Protein AF-A0A7S0SE68-F1 (afdb_monomer)

InterPro domains:
  IPR013783 Immunoglobulin-like fold [G3DSA:2.60.40.10] (65-131)

Secondary structure (DSSP, 8-state):
-PPPP--------S-EEEEEEEE-PPTTPPPPPTT---TTPPPTTEEEEEEEEE---SB-TTT-EES---S---TTS----EEE-BBTT-PBP-SS--GGG---EE--TTTSPSS-EEPP-EE-SSSEEE-

Sequence (131 aa):
LGECFYTYTYRVTIAGPYIVYVRLCPPGETLPPDGIVDPGLLHPCDVARFTITVATDRAAASYSYPQTIPTIAVAGARTSFVMELRDQFNNAITSGGESSALSAFVRLVPDGPEPGDAATIIDNTDGTYII

Nearest PDB structures (foldseek):
  1t03-assembly1_H  TM=3.332E-01  e=7.707E+00  Mus musculus
  3rvu-assembly1_D  TM=2.596E-01  e=6.126E+00  Mus musculus
  7k8o-assembly1_H  TM=2.970E-01  e=8.644E+00  Homo sapiens

Structure (mmCIF, N/CA/C/O backbone):
data_A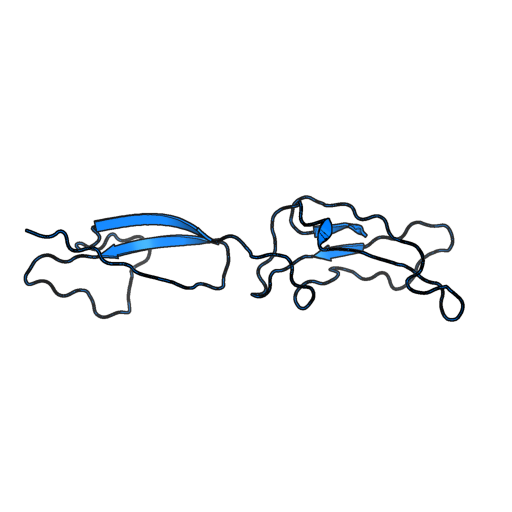F-A0A7S0SE68-F1
#
_entry.id   AF-A0A7S0SE68-F1
#
loop_
_atom_site.group_PDB
_atom_site.id
_atom_site.type_symbol
_atom_site.label_atom_id
_atom_site.label_alt_id
_atom_site.label_comp_id
_atom_site.label_asym_id
_atom_site.label_entity_id
_atom_site.label_seq_id
_atom_site.pdbx_PDB_ins_code
_atom_site.Cartn_x
_atom_site.Cartn_y
_atom_site.Cartn_z
_atom_site.occupancy
_atom_site.B_iso_or_equiv
_atom_site.auth_seq_id
_atom_site.auth_comp_id
_atom_site.auth_asym_id
_atom_site.auth_atom_id
_atom_site.pdbx_PDB_model_num
ATOM 1 N N . LEU A 1 1 ? -36.617 16.138 28.429 1.00 47.69 1 LEU A N 1
ATOM 2 C CA . LEU A 1 1 ? -35.297 15.566 28.770 1.00 47.69 1 LEU A CA 1
ATOM 3 C C . LEU A 1 1 ? -34.552 15.437 27.453 1.00 47.69 1 LEU A C 1
ATOM 5 O O . LEU A 1 1 ? -35.070 14.763 26.576 1.00 47.69 1 LEU A O 1
ATOM 9 N N . GLY A 1 2 ? -33.481 16.205 27.253 1.00 60.22 2 GLY A N 1
ATOM 10 C CA . GLY A 1 2 ? -32.694 16.153 26.017 1.00 60.22 2 GLY A CA 1
ATOM 11 C C . GLY A 1 2 ? -31.709 14.992 26.076 1.00 60.22 2 GLY A C 1
ATOM 12 O O . GLY A 1 2 ? -31.126 14.748 27.130 1.00 60.22 2 GLY A O 1
ATOM 13 N N . GLU A 1 3 ? -31.556 14.266 24.975 1.00 70.56 3 GLU A N 1
ATOM 14 C CA . GLU A 1 3 ? -30.526 13.238 24.839 1.00 70.56 3 GLU A CA 1
ATOM 15 C C . GLU A 1 3 ? -29.149 13.913 24.740 1.00 70.56 3 GLU A C 1
ATOM 17 O O . GLU A 1 3 ? -28.969 14.872 23.987 1.00 70.56 3 GLU A O 1
ATOM 22 N N . CYS A 1 4 ? -28.180 13.441 25.525 1.00 73.88 4 CYS A N 1
ATOM 23 C CA . CYS A 1 4 ? -26.793 13.889 25.432 1.00 73.88 4 CYS A CA 1
ATOM 24 C C . CYS A 1 4 ? -26.048 12.996 24.437 1.00 73.88 4 CYS A C 1
ATOM 26 O O . CYS A 1 4 ? -25.913 11.795 24.669 1.00 73.88 4 CYS A O 1
ATOM 28 N N . PHE A 1 5 ? -25.530 13.586 23.362 1.00 77.44 5 PHE A N 1
ATOM 29 C CA . PHE A 1 5 ? -24.664 12.905 22.401 1.00 77.44 5 PHE A CA 1
ATOM 30 C C . PHE A 1 5 ? -23.208 13.303 22.643 1.00 77.44 5 PHE A C 1
ATOM 32 O O . PHE A 1 5 ? -22.904 14.483 22.812 1.00 77.44 5 PHE A O 1
ATOM 39 N N . TYR A 1 6 ? -22.308 12.320 22.626 1.00 78.31 6 TYR A N 1
ATOM 40 C CA . TYR A 1 6 ? -20.865 12.531 22.708 1.00 78.31 6 TYR A CA 1
ATOM 41 C C . TYR A 1 6 ? -20.214 12.066 21.410 1.00 78.31 6 TYR A C 1
ATOM 43 O O . TYR A 1 6 ? -20.476 10.958 20.943 1.00 78.31 6 TYR A O 1
ATOM 51 N N . THR A 1 7 ? -19.337 12.899 20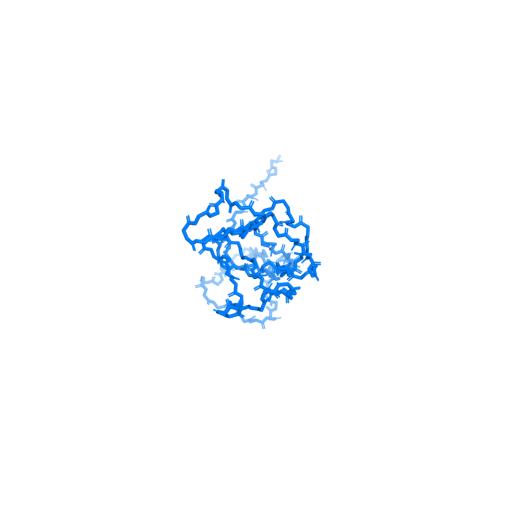.855 1.00 79.75 7 THR A N 1
ATOM 52 C CA . THR A 1 7 ? -18.532 12.562 19.678 1.00 79.75 7 THR A CA 1
ATOM 53 C C . THR A 1 7 ? -17.081 12.424 20.106 1.00 79.75 7 THR A C 1
ATOM 55 O O . THR A 1 7 ? -16.510 13.355 20.6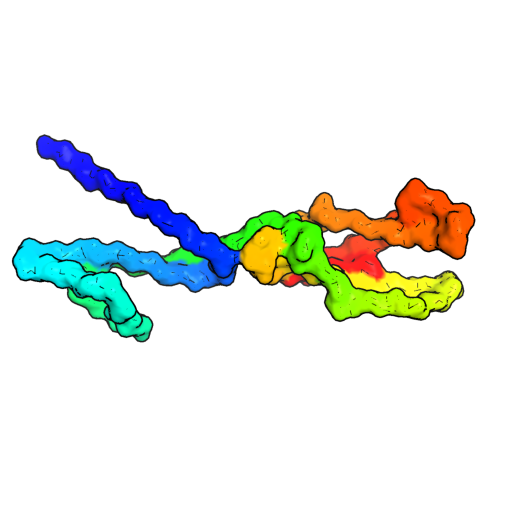71 1.00 79.75 7 THR A O 1
ATOM 58 N N . TYR A 1 8 ? -16.481 11.275 19.805 1.00 79.00 8 TYR A N 1
ATOM 59 C CA . TYR A 1 8 ? -15.059 11.023 20.008 1.00 79.00 8 TYR A CA 1
ATOM 60 C C . TYR A 1 8 ? -14.378 10.855 18.656 1.00 79.00 8 TYR A C 1
ATOM 62 O O . TYR A 1 8 ? -14.863 10.120 17.797 1.00 79.00 8 TYR A O 1
ATOM 70 N N . THR A 1 9 ? -13.229 11.504 18.496 1.00 82.38 9 THR A N 1
ATOM 71 C CA . THR A 1 9 ? -12.390 11.383 17.305 1.00 82.38 9 THR A CA 1
ATOM 72 C C . THR A 1 9 ? -11.051 10.800 17.718 1.00 82.38 9 THR A C 1
ATOM 74 O O . THR A 1 9 ? -10.426 11.282 18.660 1.00 82.38 9 THR A O 1
ATOM 77 N N . TYR A 1 10 ? -10.598 9.783 16.997 1.00 83.94 10 TYR A N 1
ATOM 78 C CA . TYR A 1 10 ? -9.252 9.240 17.117 1.00 83.94 10 TYR A CA 1
ATOM 79 C C . TYR A 1 10 ? -8.530 9.380 15.781 1.00 83.94 10 TYR A C 1
ATOM 81 O O . TYR A 1 10 ? -9.147 9.428 14.716 1.00 83.94 10 TYR A O 1
ATOM 89 N N . ARG A 1 11 ? -7.203 9.446 15.847 1.00 89.06 11 ARG A N 1
ATOM 90 C CA . ARG A 1 11 ? -6.327 9.394 14.682 1.00 89.06 11 ARG A CA 1
ATOM 91 C C . ARG A 1 11 ? -5.276 8.333 14.938 1.00 89.06 11 ARG A C 1
ATOM 93 O O . ARG A 1 11 ? -4.612 8.363 15.970 1.00 89.06 11 ARG A O 1
ATOM 100 N N . VAL A 1 12 ? -5.120 7.429 13.984 1.00 93.56 12 VAL A N 1
ATOM 101 C CA . VAL A 1 12 ? -4.056 6.428 13.972 1.00 93.56 12 VAL A CA 1
ATOM 102 C C . VAL A 1 12 ? -3.330 6.501 12.633 1.00 93.56 12 VAL A C 1
ATOM 104 O O . VAL A 1 12 ? -3.898 6.972 11.649 1.00 93.56 12 VAL A O 1
ATOM 107 N N . THR A 1 13 ? -2.066 6.094 12.612 1.00 96.31 13 THR A N 1
ATOM 108 C CA . THR A 1 13 ? -1.210 6.144 11.413 1.00 96.31 13 THR A CA 1
ATOM 109 C C . THR A 1 13 ? -0.788 4.764 10.928 1.00 96.31 13 THR A C 1
ATOM 111 O O . THR A 1 13 ? -0.184 4.663 9.870 1.00 96.31 13 THR A O 1
ATOM 114 N N . ILE A 1 14 ? -1.080 3.713 11.696 1.00 96.50 14 ILE A N 1
ATOM 115 C CA . ILE A 1 14 ? -0.775 2.332 11.330 1.00 96.50 14 ILE A CA 1
ATOM 116 C C . ILE A 1 14 ? -2.068 1.715 10.797 1.00 96.50 14 ILE A C 1
ATOM 118 O O . ILE A 1 14 ? -3.104 1.780 11.456 1.00 96.50 14 ILE A O 1
ATOM 122 N N . ALA A 1 15 ? -2.030 1.157 9.593 1.00 96.31 15 ALA A N 1
ATOM 123 C CA . ALA A 1 15 ? -3.161 0.421 9.044 1.00 96.31 15 ALA A CA 1
ATOM 124 C C . ALA A 1 15 ? -3.275 -0.958 9.713 1.00 96.31 15 ALA A C 1
ATOM 126 O O . ALA A 1 15 ? -2.277 -1.560 10.112 1.00 96.31 15 ALA A O 1
ATOM 127 N N . GLY A 1 16 ? -4.495 -1.478 9.824 1.00 95.25 16 GLY A N 1
ATOM 128 C CA . GLY A 1 16 ? -4.741 -2.802 10.387 1.00 95.25 16 GLY A CA 1
ATOM 129 C C . GLY A 1 16 ? -5.977 -2.888 11.280 1.00 95.25 16 GLY A C 1
ATOM 130 O O . GLY A 1 16 ? -6.802 -1.971 11.316 1.00 95.25 16 GLY A O 1
ATOM 131 N N . PRO A 1 17 ? -6.148 -4.022 11.980 1.00 94.06 17 PRO A N 1
ATOM 132 C CA . PRO A 1 17 ? -7.256 -4.216 12.898 1.00 94.06 17 PRO A CA 1
ATOM 133 C C . PRO A 1 17 ? -7.035 -3.438 14.199 1.00 94.06 17 PRO A C 1
ATOM 135 O O . PRO A 1 17 ? -5.996 -3.556 14.847 1.00 94.06 17 PRO A O 1
ATOM 138 N N . TYR A 1 18 ? -8.058 -2.704 14.620 1.00 92.31 18 TYR A N 1
ATOM 139 C CA . TYR A 1 18 ? -8.111 -2.024 15.909 1.00 92.31 18 TYR A CA 1
ATOM 140 C C . TYR A 1 18 ? -9.312 -2.515 16.698 1.00 92.31 18 TYR A C 1
ATOM 142 O O . TYR A 1 18 ? -10.369 -2.789 16.131 1.00 92.31 18 TYR A O 1
ATOM 150 N N . ILE A 1 19 ? -9.166 -2.582 18.020 1.00 88.62 19 ILE A N 1
ATOM 151 C CA . ILE A 1 19 ? -10.304 -2.773 18.914 1.00 88.62 19 ILE A CA 1
ATOM 152 C C . ILE A 1 19 ? -10.636 -1.423 19.536 1.00 88.62 19 ILE A C 1
ATOM 154 O O . ILE A 1 19 ? -9.794 -0.815 20.196 1.00 88.62 19 ILE A O 1
ATOM 158 N N . VAL A 1 20 ? -11.868 -0.973 19.326 1.00 87.50 20 VAL A N 1
ATOM 159 C CA . VAL A 1 20 ? -12.417 0.223 19.960 1.00 87.50 20 VAL A CA 1
ATOM 160 C C . VAL A 1 20 ? -13.209 -0.210 21.186 1.00 87.50 20 VAL A C 1
ATOM 162 O O . VAL A 1 20 ? -14.054 -1.105 21.103 1.00 87.50 20 VAL A O 1
ATOM 165 N N . TYR A 1 21 ? -12.934 0.440 22.315 1.00 82.31 21 TYR A N 1
ATOM 166 C CA . TYR A 1 21 ? -13.644 0.242 23.574 1.00 82.31 21 TYR A CA 1
ATOM 167 C C . TYR A 1 21 ? -14.282 1.557 23.999 1.00 82.31 21 TYR A C 1
ATOM 169 O O . TYR A 1 21 ? -13.647 2.610 23.930 1.00 82.31 21 TYR A O 1
ATOM 177 N N . VAL A 1 22 ? -15.519 1.487 24.476 1.00 84.44 22 VAL A N 1
ATOM 178 C CA . VAL A 1 22 ? -16.197 2.603 25.137 1.00 84.44 22 VAL A CA 1
ATOM 179 C C . VAL A 1 22 ? -16.406 2.216 26.588 1.00 84.44 22 VAL A C 1
ATOM 181 O O . VAL A 1 22 ? -16.948 1.145 26.864 1.00 84.44 22 VAL A O 1
ATOM 184 N N . ARG A 1 23 ? -15.981 3.089 27.506 1.00 83.00 23 ARG A N 1
ATOM 185 C CA . ARG A 1 23 ? -16.115 2.878 28.946 1.00 83.00 23 ARG A CA 1
ATOM 186 C C . ARG A 1 23 ? -17.018 3.915 29.582 1.00 83.00 23 ARG A C 1
ATOM 188 O O . ARG A 1 23 ? -16.839 5.110 29.369 1.00 83.00 23 ARG A O 1
ATOM 195 N N . LEU A 1 24 ? -17.940 3.440 30.405 1.00 84.31 24 LEU A N 1
ATOM 196 C CA . LEU A 1 24 ? -18.804 4.257 31.239 1.00 84.31 24 LEU A CA 1
ATOM 197 C C . LEU A 1 24 ? -18.970 3.550 32.583 1.00 84.31 24 LEU A C 1
ATOM 199 O O . LEU A 1 24 ? -19.608 2.503 32.659 1.00 84.31 24 LEU A O 1
ATOM 203 N N . CYS A 1 25 ? -18.353 4.095 33.631 1.00 83.56 25 CYS A N 1
ATOM 204 C CA . CYS A 1 25 ? -18.446 3.503 34.962 1.00 83.56 25 CYS A CA 1
ATOM 205 C C . CYS A 1 25 ? -19.765 3.878 35.661 1.00 83.56 25 CYS A C 1
ATOM 207 O O . CYS A 1 25 ? -20.289 4.975 35.432 1.00 83.56 25 CYS A O 1
ATOM 209 N N . PRO A 1 26 ? -20.292 3.002 36.536 1.00 84.00 26 PRO A N 1
ATOM 210 C CA . PRO A 1 26 ? -21.401 3.334 37.422 1.00 84.00 26 PRO A CA 1
ATOM 211 C C . PRO A 1 26 ? -21.097 4.549 38.322 1.00 84.00 26 PRO A C 1
ATOM 213 O O . PRO A 1 26 ? -19.932 4.848 38.598 1.00 84.00 26 PRO A O 1
ATOM 216 N N . PRO A 1 27 ? -22.129 5.243 38.840 1.00 83.56 27 PRO A N 1
ATOM 217 C CA . PRO A 1 27 ? -21.938 6.316 39.811 1.00 83.56 27 PRO A CA 1
ATOM 218 C C . PRO A 1 27 ? -21.130 5.853 41.031 1.00 83.56 27 PRO A C 1
ATOM 220 O O . PRO A 1 27 ? -21.460 4.845 41.649 1.00 83.56 27 PRO A O 1
ATOM 223 N N . GLY A 1 28 ? -20.103 6.618 41.404 1.00 80.56 28 GLY A N 1
ATOM 224 C CA . GLY A 1 28 ? -19.227 6.304 42.540 1.00 80.56 28 GLY A CA 1
ATOM 225 C C . GLY A 1 28 ? -17.984 5.489 42.175 1.00 80.56 28 GLY A C 1
ATOM 226 O O . GLY A 1 28 ? -17.083 5.382 43.003 1.00 80.56 28 GLY A O 1
ATOM 227 N N . GLU A 1 29 ? -17.888 4.990 40.941 1.00 80.44 29 GLU A N 1
ATOM 228 C CA . GLU A 1 29 ? -16.672 4.380 40.409 1.00 80.44 29 GLU A CA 1
ATOM 229 C C . GLU A 1 29 ? -15.897 5.374 39.535 1.00 80.44 29 GLU A C 1
ATOM 231 O O . 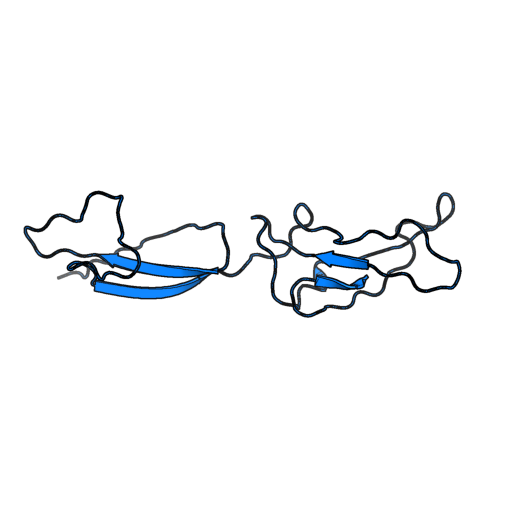GLU A 1 29 ? -16.462 6.126 38.738 1.00 80.44 29 GLU A O 1
ATOM 236 N N . THR A 1 30 ? -14.574 5.384 39.681 1.00 73.81 30 THR A N 1
ATOM 237 C CA . THR A 1 30 ? -13.679 6.173 38.832 1.00 73.81 30 THR A CA 1
ATOM 238 C C . THR A 1 30 ? -13.186 5.319 37.675 1.00 73.81 30 THR A C 1
ATOM 240 O O . THR A 1 30 ? -12.724 4.199 37.899 1.00 73.81 30 THR A O 1
ATOM 243 N N . LEU A 1 31 ? -13.212 5.865 36.453 1.00 71.19 31 LEU A N 1
ATOM 244 C CA . LEU A 1 31 ? -12.456 5.281 35.345 1.00 71.19 31 LEU A CA 1
ATOM 245 C C . LEU A 1 31 ? -10.995 5.096 35.792 1.00 71.19 31 LEU A C 1
ATOM 247 O O . LEU A 1 31 ? -10.460 5.998 36.448 1.00 71.19 31 LEU A O 1
ATOM 251 N N . PRO A 1 32 ? -10.348 3.960 35.470 1.00 65.62 32 PRO A N 1
ATOM 252 C CA . PRO A 1 32 ? -8.927 3.805 35.734 1.00 65.62 32 PRO A CA 1
ATOM 253 C C . PRO A 1 32 ? -8.179 4.997 3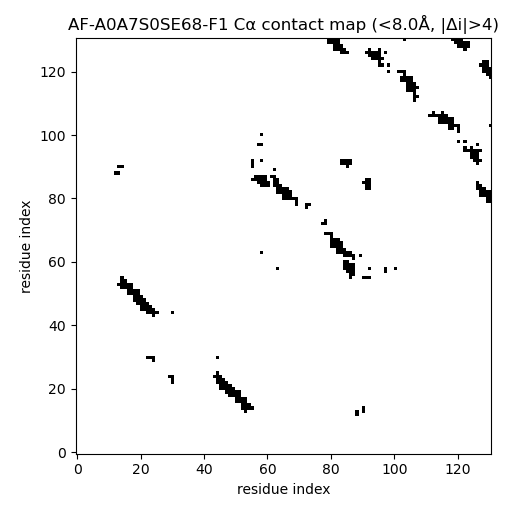5.127 1.00 65.62 32 PRO A C 1
ATOM 255 O O . PRO A 1 32 ? -8.505 5.376 33.997 1.00 65.62 32 PRO A O 1
ATOM 258 N N . PRO A 1 33 ? -7.205 5.594 35.837 1.00 62.00 33 PRO A N 1
ATOM 259 C CA . PRO A 1 33 ? -6.341 6.593 35.226 1.00 62.00 33 PRO A CA 1
ATOM 260 C C . PRO A 1 33 ? -5.704 5.976 33.976 1.00 62.00 33 PRO A C 1
ATOM 262 O O . PRO A 1 33 ? -5.300 4.810 34.010 1.00 62.00 33 PRO A O 1
ATOM 265 N N . ASP A 1 34 ? -5.686 6.737 32.877 1.00 59.38 34 ASP A N 1
ATOM 266 C CA . ASP A 1 34 ? -5.133 6.318 31.586 1.00 59.38 34 ASP A CA 1
ATOM 267 C C . ASP A 1 34 ? -3.838 5.525 31.792 1.00 59.38 34 ASP A C 1
ATOM 269 O O . ASP A 1 34 ? -2.865 6.058 32.329 1.00 59.38 34 ASP A O 1
ATOM 273 N N . GLY A 1 35 ? -3.800 4.252 31.380 1.00 53.12 35 GLY A N 1
ATOM 274 C CA . GLY A 1 35 ? -2.494 3.608 31.253 1.00 53.12 35 GLY A CA 1
ATOM 275 C C . GLY A 1 35 ? -2.398 2.096 31.192 1.00 53.12 35 GLY A C 1
ATOM 276 O O . GLY A 1 35 ? -1.436 1.628 30.596 1.00 53.12 35 GLY A O 1
ATOM 277 N N . ILE A 1 36 ? -3.318 1.300 31.741 1.00 50.47 36 ILE A N 1
ATOM 278 C CA . ILE A 1 36 ? -3.160 -0.166 31.666 1.00 50.47 36 ILE A CA 1
ATOM 279 C C . ILE A 1 36 ? -4.478 -0.822 31.277 1.00 50.47 36 ILE A C 1
ATOM 281 O O . ILE A 1 36 ? -5.348 -1.095 32.099 1.00 50.47 36 ILE A O 1
ATOM 285 N N . VAL A 1 37 ? -4.621 -1.057 29.975 1.00 58.09 37 VAL A N 1
ATOM 286 C CA . VAL A 1 37 ? -5.572 -2.034 29.448 1.00 58.09 37 VAL A CA 1
ATOM 287 C C . VAL A 1 37 ? -4.848 -3.373 29.487 1.00 58.09 37 VAL A C 1
ATOM 289 O O . VAL A 1 37 ? -3.855 -3.528 28.782 1.00 58.09 37 VAL A O 1
ATOM 292 N N . ASP A 1 38 ? -5.306 -4.320 30.305 1.00 58.88 38 ASP A N 1
ATOM 293 C CA . ASP A 1 38 ? -4.848 -5.705 30.180 1.00 58.88 38 ASP A CA 1
ATOM 294 C C . ASP A 1 38 ? -5.420 -6.272 28.866 1.00 58.88 38 ASP A C 1
ATOM 296 O O . ASP A 1 38 ? -6.651 -6.325 28.713 1.00 58.88 38 ASP A O 1
ATOM 300 N N . PRO A 1 39 ? -4.586 -6.603 27.862 1.00 64.50 39 PRO A N 1
ATOM 301 C CA . PRO A 1 39 ? -5.075 -7.044 26.567 1.00 64.50 39 PRO A CA 1
ATOM 302 C C . PRO A 1 39 ? -5.947 -8.296 26.705 1.00 64.50 39 PRO A C 1
ATOM 304 O O . PRO A 1 39 ? -5.477 -9.375 27.047 1.00 64.50 39 PRO A O 1
ATOM 307 N N . GLY A 1 40 ? -7.236 -8.164 26.385 1.00 61.53 40 GLY A N 1
ATOM 308 C CA . GLY A 1 40 ? -8.176 -9.288 26.371 1.00 61.53 40 GLY A CA 1
ATOM 309 C C . GLY A 1 40 ? -9.134 -9.342 27.558 1.00 61.53 40 GLY A C 1
ATOM 310 O O . GLY A 1 40 ? -10.204 -9.932 27.406 1.00 61.53 40 GLY A O 1
ATOM 311 N N . LEU A 1 41 ? -8.845 -8.661 28.669 1.00 66.44 41 LEU A N 1
ATOM 312 C CA . LEU A 1 41 ? -9.745 -8.617 29.821 1.00 66.44 41 LEU A CA 1
ATOM 313 C C . LEU A 1 41 ? -10.830 -7.546 29.623 1.00 66.44 41 LEU A C 1
ATOM 315 O O . LEU A 1 41 ? -10.528 -6.399 29.297 1.00 66.44 41 LEU A O 1
ATOM 319 N N . LEU A 1 42 ? -12.102 -7.920 29.800 1.00 70.12 42 LEU A N 1
ATOM 320 C CA . LEU A 1 42 ? -13.206 -6.955 29.828 1.00 70.12 42 LEU A CA 1
ATOM 321 C C . LEU A 1 42 ? -13.128 -6.154 31.130 1.00 70.12 42 LEU A C 1
ATOM 323 O O . LEU A 1 42 ? -13.122 -6.730 32.218 1.00 70.12 42 LEU A O 1
ATOM 327 N N . HIS A 1 43 ? -13.073 -4.830 31.017 1.00 76.88 43 HIS A N 1
ATOM 328 C CA . HIS A 1 43 ? -13.161 -3.948 32.171 1.00 76.88 43 HIS A CA 1
ATOM 329 C C . HIS A 1 43 ? -14.629 -3.859 32.629 1.00 76.88 43 HIS A C 1
ATOM 331 O O . HIS A 1 43 ? -15.506 -3.763 31.772 1.00 76.88 43 HIS A O 1
ATOM 337 N N . PRO A 1 44 ? -14.938 -3.816 33.941 1.00 79.19 44 PRO A N 1
ATOM 338 C CA . PRO A 1 44 ? -16.320 -3.700 34.431 1.00 79.19 44 PRO A CA 1
ATOM 339 C C . PRO A 1 44 ? -17.101 -2.505 33.862 1.00 79.19 44 PRO A C 1
ATOM 341 O O . PRO A 1 44 ? -18.316 -2.566 33.719 1.00 79.19 44 PRO A O 1
ATOM 344 N N . CYS A 1 45 ? -16.391 -1.433 33.503 1.00 81.81 45 CYS A N 1
ATOM 345 C CA . CYS A 1 45 ? -16.972 -0.251 32.863 1.00 81.81 45 CYS A CA 1
ATOM 346 C C . CYS A 1 45 ? -17.073 -0.330 31.327 1.00 81.81 45 CYS A C 1
ATOM 348 O O . CYS A 1 45 ? -17.501 0.651 30.727 1.00 81.81 45 CYS A O 1
ATOM 350 N N . ASP A 1 46 ? -16.634 -1.407 30.664 1.00 83.56 46 ASP A N 1
ATOM 351 C CA . ASP A 1 46 ? -16.747 -1.537 29.204 1.00 83.56 46 ASP A CA 1
ATOM 352 C C . ASP A 1 46 ? -18.228 -1.685 28.811 1.00 83.56 46 ASP A C 1
ATOM 354 O O . ASP A 1 46 ? -18.884 -2.664 29.160 1.00 83.56 46 ASP A O 1
ATOM 358 N N . VAL A 1 47 ? -18.750 -0.723 28.049 1.00 87.06 47 VAL A N 1
ATOM 359 C CA . VAL A 1 47 ? -20.145 -0.718 27.565 1.00 87.06 47 VAL A CA 1
ATOM 360 C C . VAL A 1 47 ? -20.261 -1.023 26.074 1.00 87.06 47 VAL A C 1
ATOM 362 O O . VAL A 1 47 ? -21.326 -1.416 25.605 1.00 87.06 47 VAL A O 1
ATOM 365 N N . ALA A 1 48 ? -19.171 -0.879 25.318 1.00 86.44 48 ALA A N 1
ATOM 366 C CA . ALA A 1 48 ? -19.090 -1.332 23.935 1.00 86.44 48 ALA A CA 1
ATOM 367 C C . ALA A 1 48 ? -17.665 -1.769 23.589 1.00 86.44 48 ALA A C 1
ATOM 369 O O . ALA A 1 48 ? -16.693 -1.131 23.997 1.00 86.44 48 ALA A O 1
ATOM 370 N N . ARG A 1 49 ? -17.558 -2.841 22.800 1.00 87.44 49 ARG A N 1
ATOM 371 C CA . ARG A 1 49 ? -16.299 -3.372 22.273 1.00 87.44 49 ARG A CA 1
ATOM 372 C C . ARG A 1 49 ? -16.530 -3.898 20.867 1.00 87.44 49 ARG A C 1
ATOM 374 O O . ARG A 1 49 ? -17.354 -4.788 20.677 1.00 87.44 49 ARG A O 1
ATOM 381 N N . PHE A 1 50 ? -15.799 -3.371 19.895 1.00 88.25 50 PHE A N 1
ATOM 382 C CA . PHE A 1 50 ? -15.902 -3.825 18.511 1.00 88.25 50 PHE A CA 1
ATOM 383 C C . PHE A 1 50 ? -14.587 -3.637 17.761 1.00 88.25 50 PHE A C 1
ATOM 385 O O . PHE A 1 50 ? -13.748 -2.812 18.128 1.00 88.25 50 PHE A O 1
ATOM 392 N N . THR A 1 51 ? -14.410 -4.433 16.710 1.00 91.94 51 THR A N 1
ATOM 393 C CA . THR A 1 51 ? -13.256 -4.343 15.819 1.00 91.94 51 THR A CA 1
ATOM 394 C C . THR A 1 51 ? -13.574 -3.416 14.660 1.00 91.94 51 THR A C 1
ATOM 396 O O . THR A 1 51 ? -14.652 -3.485 14.074 1.00 91.94 51 THR A O 1
ATOM 399 N N . ILE A 1 52 ? -12.606 -2.582 14.310 1.00 93.31 52 ILE A N 1
ATOM 400 C CA . ILE A 1 52 ? -12.589 -1.826 13.062 1.00 93.31 52 ILE A CA 1
ATOM 401 C C . ILE A 1 52 ? -11.336 -2.205 12.278 1.00 93.31 52 ILE A C 1
ATOM 403 O O . ILE A 1 52 ? -10.326 -2.603 12.862 1.00 93.31 52 ILE A O 1
ATOM 407 N N . THR A 1 53 ? -11.383 -2.033 10.963 1.00 94.38 53 THR A N 1
ATOM 408 C CA . THR A 1 53 ? -10.195 -2.103 10.113 1.00 94.38 53 THR A CA 1
ATOM 409 C C . THR A 1 53 ? -9.870 -0.702 9.639 1.00 94.38 53 THR A C 1
ATOM 411 O O . THR A 1 53 ? -10.686 -0.054 8.988 1.00 94.38 53 THR A O 1
ATOM 414 N N . VAL A 1 54 ? -8.672 -0.242 9.972 1.00 95.12 54 VAL A N 1
ATOM 415 C CA . VAL A 1 54 ? -8.116 0.990 9.429 1.00 95.12 54 VAL A CA 1
ATOM 416 C C . VAL A 1 54 ? -7.399 0.620 8.141 1.00 95.12 54 VAL A C 1
ATOM 418 O O . VAL A 1 54 ? -6.430 -0.139 8.170 1.00 95.12 54 VAL A O 1
ATOM 421 N N . ALA A 1 55 ? -7.923 1.099 7.017 1.00 93.75 55 ALA A N 1
ATOM 422 C CA . ALA A 1 55 ? -7.320 0.890 5.708 1.00 93.75 55 ALA A CA 1
ATOM 423 C C . ALA A 1 55 ? -6.084 1.780 5.524 1.00 93.75 55 ALA A C 1
ATOM 425 O O . ALA A 1 55 ? -5.932 2.801 6.199 1.00 93.75 55 ALA A O 1
ATOM 426 N N . THR A 1 56 ? -5.219 1.392 4.592 1.00 95.56 56 THR A N 1
ATOM 427 C CA . THR A 1 56 ? -4.174 2.274 4.071 1.00 95.56 56 THR A CA 1
ATOM 428 C C . THR A 1 56 ? -4.791 3.456 3.330 1.00 95.56 56 THR A C 1
ATOM 430 O O . THR A 1 56 ? -5.902 3.360 2.803 1.00 95.56 56 THR A O 1
ATOM 433 N N . ASP A 1 57 ? -4.054 4.560 3.255 1.00 93.69 57 ASP A N 1
ATOM 434 C CA . ASP A 1 57 ? -4.367 5.632 2.306 1.00 93.69 57 ASP A CA 1
ATOM 435 C C . ASP A 1 57 ? -3.873 5.264 0.888 1.00 93.69 57 ASP A C 1
ATOM 437 O O . ASP A 1 57 ? -3.335 4.176 0.660 1.00 93.69 57 ASP A O 1
ATOM 441 N N . ARG A 1 58 ? -4.045 6.174 -0.074 1.00 92.81 58 ARG A N 1
ATOM 442 C CA . ARG A 1 58 ? -3.496 6.045 -1.430 1.00 92.81 58 ARG A CA 1
ATOM 443 C C . ARG A 1 58 ? -1.972 5.956 -1.421 1.00 92.81 58 ARG A C 1
ATOM 445 O O . ARG A 1 58 ? -1.302 6.486 -0.530 1.00 92.81 58 ARG A O 1
ATOM 452 N N . ALA A 1 59 ? -1.428 5.351 -2.477 1.00 94.62 59 ALA A N 1
ATOM 453 C CA . ALA A 1 59 ? 0.012 5.251 -2.680 1.00 94.62 59 ALA A CA 1
ATOM 454 C C . ALA A 1 59 ? 0.686 6.633 -2.677 1.00 94.62 59 ALA A C 1
ATOM 456 O O . ALA A 1 59 ? 0.251 7.570 -3.349 1.00 94.62 59 ALA A O 1
ATOM 457 N N . ALA A 1 60 ? 1.786 6.740 -1.940 1.00 95.12 60 ALA A N 1
ATOM 458 C CA . ALA A 1 60 ? 2.630 7.915 -1.856 1.00 95.12 60 ALA A CA 1
ATOM 459 C C . ALA A 1 60 ? 4.011 7.599 -2.439 1.00 95.12 60 ALA A C 1
ATOM 461 O O . ALA A 1 60 ? 4.730 6.716 -1.961 1.00 95.12 60 ALA A O 1
ATOM 462 N N . ALA A 1 61 ? 4.413 8.362 -3.458 1.00 93.38 61 ALA A N 1
ATOM 463 C CA . ALA A 1 61 ? 5.675 8.147 -4.168 1.00 93.38 61 ALA A CA 1
ATOM 464 C C . ALA A 1 61 ? 6.907 8.210 -3.247 1.00 93.38 61 ALA A C 1
ATOM 466 O O . ALA A 1 61 ? 7.851 7.459 -3.447 1.00 93.38 61 ALA A O 1
ATOM 467 N N . SER A 1 62 ? 6.891 9.056 -2.209 1.00 95.75 62 SER A N 1
ATOM 468 C CA . SER A 1 62 ? 8.010 9.204 -1.265 1.00 95.75 62 SER A CA 1
ATOM 469 C C . SER A 1 62 ? 8.250 7.986 -0.369 1.00 95.75 62 SER A C 1
ATOM 471 O O . SER A 1 62 ? 9.312 7.893 0.238 1.00 95.75 62 SER A O 1
ATOM 473 N N . TYR A 1 63 ? 7.271 7.086 -0.261 1.00 96.56 63 TYR A N 1
ATOM 474 C CA . TYR A 1 63 ? 7.351 5.879 0.569 1.00 96.56 63 TYR A CA 1
ATOM 475 C C . TYR A 1 63 ? 7.352 4.591 -0.255 1.00 96.56 63 TYR A C 1
ATOM 477 O O . TYR A 1 63 ? 7.643 3.525 0.277 1.00 96.56 63 TYR A O 1
ATOM 485 N N . SER A 1 64 ? 7.039 4.682 -1.545 1.00 95.75 64 SER A N 1
ATOM 486 C CA . SER A 1 64 ? 7.018 3.543 -2.460 1.00 95.75 64 SER A CA 1
ATOM 487 C C . SER A 1 64 ? 8.402 3.336 -3.073 1.00 95.75 64 SER A C 1
ATOM 489 O O . SER A 1 64 ? 9.128 4.300 -3.319 1.00 95.75 64 SER A O 1
ATOM 491 N N . TYR A 1 65 ? 8.788 2.088 -3.330 1.00 96.19 65 TYR A N 1
ATOM 492 C CA . TYR A 1 65 ? 10.138 1.784 -3.807 1.00 96.19 65 TYR A CA 1
ATOM 493 C C . TYR A 1 65 ? 10.202 0.499 -4.642 1.00 96.19 65 TYR A C 1
ATOM 495 O O . TYR A 1 65 ? 9.379 -0.402 -4.467 1.00 96.19 65 TYR A O 1
ATOM 503 N N . PRO A 1 66 ? 11.196 0.378 -5.540 1.00 96.06 66 PRO A N 1
ATOM 504 C CA . PRO A 1 66 ? 11.502 -0.889 -6.187 1.00 96.06 66 PRO A CA 1
ATOM 505 C C . PRO A 1 66 ? 12.109 -1.856 -5.169 1.00 96.06 66 PRO A C 1
ATOM 507 O O . PRO A 1 66 ? 13.110 -1.540 -4.526 1.00 96.06 66 PRO A O 1
ATOM 510 N N . GLN A 1 67 ? 11.540 -3.052 -5.033 1.00 95.12 67 GLN A N 1
ATOM 511 C CA . GLN A 1 67 ? 12.104 -4.104 -4.178 1.00 95.12 67 GLN A CA 1
ATOM 512 C C . GLN A 1 67 ? 13.447 -4.603 -4.718 1.00 95.12 67 GLN A C 1
ATOM 514 O O . GLN A 1 67 ? 14.343 -4.970 -3.961 1.00 95.12 67 GLN A O 1
ATOM 519 N N . THR A 1 68 ? 13.588 -4.609 -6.044 1.00 90.19 68 THR A N 1
ATOM 520 C CA . THR A 1 68 ? 14.829 -4.924 -6.754 1.00 90.19 68 THR A CA 1
ATOM 521 C C . THR A 1 68 ? 14.982 -3.978 -7.938 1.00 90.19 68 THR A C 1
ATOM 523 O O . THR A 1 68 ? 13.989 -3.582 -8.539 1.00 90.19 68 THR A O 1
ATOM 526 N N . ILE A 1 69 ? 16.216 -3.595 -8.275 1.00 90.00 69 ILE A N 1
ATOM 527 C CA . ILE A 1 69 ? 16.503 -2.762 -9.449 1.00 90.00 69 ILE A CA 1
ATOM 528 C C . ILE A 1 69 ? 17.491 -3.521 -10.341 1.00 90.00 69 ILE A C 1
ATOM 530 O O . ILE A 1 69 ? 18.602 -3.819 -9.891 1.00 90.00 69 ILE A O 1
ATOM 534 N N . PRO A 1 70 ? 17.133 -3.834 -11.596 1.00 90.81 70 PRO A N 1
ATOM 535 C CA . PRO A 1 70 ? 18.056 -4.432 -12.542 1.00 90.81 70 PRO A CA 1
ATOM 536 C C . PRO A 1 70 ? 19.109 -3.396 -12.943 1.00 90.81 70 PRO A C 1
ATOM 538 O O . PRO A 1 70 ? 18.784 -2.298 -13.388 1.00 90.81 70 PRO A O 1
ATOM 541 N N . THR A 1 71 ? 20.385 -3.746 -12.793 1.00 92.94 71 THR A N 1
ATOM 542 C CA . THR A 1 71 ? 21.516 -2.880 -13.171 1.00 92.94 71 THR A CA 1
ATOM 543 C C . THR A 1 71 ? 22.084 -3.207 -14.551 1.00 92.94 71 THR A C 1
ATOM 545 O O . THR A 1 71 ? 22.804 -2.395 -15.127 1.00 92.94 71 THR A O 1
ATOM 548 N N . ILE A 1 72 ? 21.764 -4.387 -15.091 1.00 92.69 72 ILE A N 1
ATOM 549 C CA . ILE A 1 72 ? 22.181 -4.858 -16.413 1.00 92.69 72 ILE A CA 1
ATOM 550 C C . ILE A 1 72 ? 20.973 -5.511 -17.089 1.00 92.69 72 ILE A C 1
ATOM 552 O O . ILE A 1 72 ? 20.295 -6.342 -16.487 1.00 92.69 72 ILE A O 1
ATOM 556 N N . ALA A 1 73 ? 20.742 -5.157 -18.351 1.00 92.81 73 ALA A N 1
ATOM 557 C CA . ALA A 1 73 ? 19.746 -5.765 -19.226 1.00 92.81 73 ALA A CA 1
ATOM 558 C C . ALA A 1 73 ? 20.399 -6.168 -20.555 1.00 92.81 73 ALA A C 1
ATOM 560 O O . ALA A 1 73 ? 21.418 -5.602 -20.958 1.00 92.81 73 ALA A O 1
ATOM 561 N N . VAL A 1 74 ? 19.820 -7.152 -21.243 1.00 95.25 74 VAL A N 1
ATOM 562 C CA . VAL A 1 74 ? 20.300 -7.616 -22.553 1.00 95.25 74 VAL A CA 1
ATOM 563 C C . VAL A 1 74 ? 19.450 -6.978 -23.644 1.00 95.25 74 VAL A C 1
ATOM 565 O O . VAL A 1 74 ? 18.224 -7.036 -23.588 1.00 95.25 74 VAL A O 1
ATOM 568 N N . ALA A 1 75 ? 20.091 -6.387 -24.654 1.00 93.56 75 ALA A N 1
ATOM 569 C CA . ALA A 1 75 ? 19.385 -5.791 -25.784 1.00 93.56 75 ALA A CA 1
ATOM 570 C C . ALA A 1 75 ? 18.450 -6.816 -26.453 1.00 93.56 75 ALA A C 1
ATOM 572 O O . ALA A 1 75 ? 18.864 -7.924 -26.790 1.00 93.56 75 ALA A O 1
ATOM 573 N N . GLY A 1 76 ? 17.181 -6.440 -26.625 1.00 93.25 76 GLY A N 1
ATOM 574 C CA . GLY A 1 76 ? 16.140 -7.309 -27.185 1.00 93.25 76 GLY A CA 1
ATOM 575 C C . GLY A 1 76 ? 15.544 -8.330 -26.207 1.00 93.25 76 GLY A C 1
ATOM 576 O O . GLY A 1 76 ? 14.568 -8.991 -26.558 1.00 93.25 76 GLY A O 1
ATOM 577 N N . ALA A 1 77 ? 16.072 -8.453 -24.986 1.00 95.12 77 ALA A N 1
ATOM 578 C CA . ALA A 1 77 ? 15.472 -9.266 -23.934 1.00 95.12 77 ALA A CA 1
ATOM 579 C C . ALA A 1 77 ? 14.530 -8.428 -23.062 1.00 95.12 77 ALA A C 1
ATOM 581 O O . ALA A 1 77 ? 14.735 -7.231 -22.862 1.00 95.12 77 ALA A O 1
ATOM 582 N N . ARG A 1 78 ? 13.500 -9.075 -22.505 1.00 91.56 78 ARG A N 1
ATOM 583 C CA . ARG A 1 78 ? 12.659 -8.452 -21.478 1.00 91.56 78 ARG A CA 1
ATOM 584 C C . ARG A 1 78 ? 13.421 -8.402 -20.158 1.00 91.56 78 ARG A C 1
ATOM 586 O O . ARG A 1 78 ? 14.069 -9.372 -19.769 1.00 91.56 78 ARG A O 1
ATOM 593 N N . THR A 1 79 ? 13.291 -7.291 -19.456 1.00 94.12 79 THR A N 1
ATOM 594 C CA . THR A 1 79 ? 13.760 -7.113 -18.084 1.00 94.12 79 THR A CA 1
ATOM 595 C C . THR A 1 79 ? 12.602 -6.554 -17.285 1.00 94.12 79 THR A C 1
ATOM 597 O O . THR A 1 79 ? 11.838 -5.756 -17.820 1.00 94.12 79 THR A O 1
ATOM 600 N N . SER A 1 80 ? 12.464 -7.002 -16.043 1.00 94.44 80 SER A N 1
ATOM 601 C CA . SER A 1 80 ? 11.380 -6.576 -15.170 1.00 94.44 80 SER A CA 1
ATOM 602 C C . SER A 1 80 ? 11.849 -6.415 -13.736 1.00 94.44 80 SER A C 1
ATOM 604 O O . SER A 1 80 ? 12.854 -7.010 -13.335 1.00 94.44 80 SER A O 1
ATOM 606 N N . PHE A 1 81 ? 11.091 -5.660 -12.954 1.00 95.62 81 PHE A N 1
ATOM 607 C CA . PHE A 1 81 ? 11.289 -5.546 -11.515 1.00 95.62 81 PHE A CA 1
ATOM 608 C C . PHE A 1 81 ? 9.983 -5.304 -10.773 1.00 95.62 81 PHE A C 1
ATOM 610 O O . PHE A 1 81 ? 8.962 -4.995 -11.376 1.00 95.62 81 PHE A O 1
ATOM 617 N N . VAL A 1 82 ? 10.020 -5.476 -9.453 1.00 96.19 82 VAL A N 1
ATOM 618 C CA . VAL A 1 82 ? 8.842 -5.316 -8.597 1.00 96.19 82 VAL A CA 1
ATOM 619 C C . VAL A 1 82 ? 8.908 -3.980 -7.874 1.00 96.19 82 VAL A C 1
ATOM 621 O O . VAL A 1 82 ? 9.894 -3.688 -7.197 1.00 96.19 82 VAL A O 1
ATOM 624 N N . MET A 1 83 ? 7.846 -3.191 -7.993 1.00 95.88 83 MET A N 1
ATOM 625 C CA . MET A 1 83 ? 7.569 -2.020 -7.167 1.00 95.88 83 MET A CA 1
ATOM 626 C C . MET A 1 83 ? 6.655 -2.394 -6.011 1.00 95.88 83 MET A C 1
ATOM 628 O O . MET A 1 83 ? 5.643 -3.055 -6.220 1.00 95.88 83 MET A O 1
ATOM 632 N N . GLU A 1 84 ? 6.975 -1.920 -4.814 1.00 96.25 84 GLU A N 1
ATOM 633 C CA . GLU A 1 84 ? 6.108 -1.990 -3.641 1.00 96.25 84 GLU A CA 1
ATOM 634 C C . GLU A 1 84 ? 5.502 -0.610 -3.377 1.00 96.25 84 GLU A C 1
ATOM 636 O O . GLU A 1 84 ? 6.234 0.380 -3.245 1.00 96.25 84 GLU A O 1
ATOM 641 N N . LEU A 1 85 ? 4.170 -0.537 -3.311 1.00 96.12 85 LEU A N 1
ATOM 642 C CA . LEU A 1 85 ? 3.468 0.703 -3.003 1.00 96.12 85 LEU A CA 1
ATOM 643 C C . LEU A 1 85 ? 3.189 0.832 -1.506 1.00 96.12 85 LEU A C 1
ATOM 645 O O . LEU A 1 85 ? 2.753 -0.106 -0.834 1.00 96.12 85 LEU A O 1
ATOM 649 N N . ARG A 1 86 ? 3.407 2.042 -0.992 1.00 96.62 86 ARG A N 1
ATOM 650 C CA . ARG A 1 86 ? 3.139 2.407 0.401 1.00 96.62 86 ARG A CA 1
ATOM 651 C C . ARG A 1 86 ? 2.391 3.720 0.484 1.00 96.62 86 ARG A C 1
ATOM 653 O O . ARG A 1 86 ? 2.553 4.575 -0.383 1.00 96.62 86 ARG A O 1
ATOM 660 N N . ASP A 1 87 ? 1.598 3.887 1.532 1.00 96.44 87 ASP A N 1
ATOM 661 C CA . ASP A 1 87 ? 0.907 5.146 1.798 1.00 96.44 87 ASP A CA 1
ATOM 662 C C . ASP A 1 87 ? 1.827 6.208 2.438 1.00 96.44 87 ASP A C 1
ATOM 664 O O . ASP A 1 87 ? 2.999 5.969 2.738 1.00 96.44 87 ASP A O 1
ATOM 668 N N . GLN A 1 88 ? 1.290 7.409 2.665 1.00 96.62 88 GLN A N 1
ATOM 669 C CA . GLN A 1 88 ? 2.018 8.537 3.270 1.00 96.62 88 GLN A CA 1
ATOM 670 C C . GLN A 1 88 ? 2.429 8.332 4.740 1.00 96.62 88 GLN A C 1
ATOM 672 O O . GLN A 1 88 ? 3.164 9.147 5.297 1.00 96.62 88 GLN A O 1
ATOM 677 N N . PHE A 1 89 ? 1.948 7.267 5.380 1.00 97.44 89 PHE A N 1
ATOM 678 C CA . PHE A 1 89 ? 2.322 6.862 6.733 1.00 97.44 89 PHE A CA 1
ATOM 679 C C . PHE A 1 89 ? 3.234 5.630 6.727 1.00 97.44 89 PHE A C 1
ATOM 681 O O . PHE A 1 89 ? 3.508 5.066 7.787 1.00 97.44 89 PHE A O 1
ATOM 688 N N . ASN A 1 90 ? 3.751 5.253 5.551 1.00 97.19 90 ASN A N 1
ATOM 689 C CA . ASN A 1 90 ? 4.622 4.107 5.327 1.00 97.19 90 ASN A CA 1
ATOM 690 C C . ASN A 1 90 ? 3.943 2.741 5.557 1.00 97.19 90 ASN A C 1
ATOM 692 O O . ASN A 1 90 ? 4.636 1.736 5.745 1.00 97.19 90 ASN A O 1
ATOM 696 N N . ASN A 1 91 ? 2.609 2.665 5.523 1.00 97.56 91 ASN A N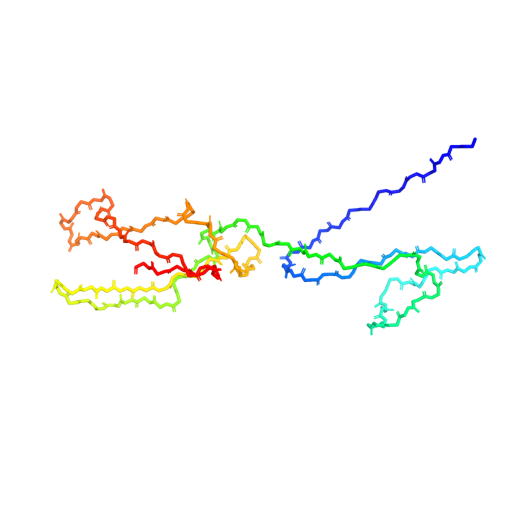 1
ATOM 697 C CA . ASN A 1 91 ? 1.906 1.383 5.536 1.00 97.56 91 ASN A CA 1
ATOM 698 C C . ASN A 1 91 ? 2.021 0.716 4.164 1.00 97.56 91 ASN A C 1
ATOM 700 O O . ASN A 1 91 ? 1.853 1.376 3.138 1.00 97.56 91 ASN A O 1
ATOM 704 N N . ALA A 1 92 ? 2.283 -0.591 4.147 1.00 96.25 92 ALA A N 1
ATOM 705 C CA . ALA A 1 92 ? 2.239 -1.372 2.917 1.00 96.25 92 ALA A CA 1
ATOM 706 C C . ALA A 1 92 ? 0.797 -1.454 2.419 1.00 96.25 92 ALA A C 1
ATOM 708 O O . ALA A 1 92 ? -0.093 -1.855 3.172 1.00 96.25 92 ALA A O 1
ATOM 709 N N . ILE A 1 93 ? 0.579 -1.084 1.160 1.00 95.50 93 ILE A N 1
ATOM 710 C CA . ILE A 1 93 ? -0.686 -1.362 0.487 1.00 95.50 93 ILE A CA 1
ATOM 711 C C . ILE A 1 93 ? -0.757 -2.875 0.282 1.00 95.50 93 ILE A C 1
ATOM 713 O O . ILE A 1 93 ? 0.239 -3.493 -0.071 1.00 95.50 93 ILE A O 1
ATOM 717 N N . THR A 1 94 ? -1.912 -3.477 0.555 1.00 93.94 94 THR A N 1
ATOM 718 C CA . THR A 1 94 ? -2.107 -4.939 0.490 1.00 93.94 94 THR A CA 1
ATOM 719 C C . THR A 1 94 ? -3.186 -5.351 -0.508 1.00 93.94 94 THR A C 1
ATOM 721 O O . THR A 1 94 ? -3.633 -6.496 -0.514 1.00 93.94 94 THR A O 1
ATOM 724 N N . SER A 1 95 ? -3.616 -4.415 -1.353 1.00 90.56 95 SER A N 1
ATOM 725 C CA . SER A 1 95 ? -4.612 -4.623 -2.400 1.00 90.56 95 SER A CA 1
ATOM 726 C C . SER A 1 95 ? -4.131 -4.067 -3.737 1.00 90.56 95 SER A C 1
ATOM 728 O O . SER A 1 95 ? -3.326 -3.138 -3.784 1.00 90.56 95 SER A O 1
ATOM 730 N N . GLY A 1 96 ? -4.667 -4.607 -4.829 1.00 86.25 96 GLY A N 1
ATOM 731 C CA . GLY A 1 96 ? -4.511 -4.027 -6.165 1.00 86.25 96 GLY A CA 1
ATOM 732 C C . GLY A 1 96 ? -5.394 -2.802 -6.409 1.00 86.25 96 GLY A C 1
ATOM 733 O O . GLY A 1 96 ? -6.079 -2.308 -5.512 1.00 86.25 96 GLY A O 1
ATOM 734 N N . GLY A 1 97 ? -5.425 -2.353 -7.662 1.00 82.44 97 GLY A N 1
ATOM 735 C CA . GLY A 1 97 ? -6.334 -1.314 -8.155 1.00 82.44 97 GLY A CA 1
ATOM 736 C C . GLY A 1 97 ? -5.779 0.111 -8.123 1.00 82.44 97 GLY A C 1
ATOM 737 O O . GLY A 1 97 ? -6.445 1.031 -8.589 1.00 82.44 97 GLY A O 1
ATOM 738 N N . GLU A 1 98 ? -4.543 0.297 -7.663 1.00 81.00 98 GLU A N 1
ATOM 739 C CA . GLU A 1 98 ? -3.813 1.574 -7.695 1.00 81.00 98 GLU A CA 1
ATOM 740 C C . GLU A 1 98 ? -3.021 1.740 -9.008 1.00 81.00 98 GLU A C 1
ATOM 742 O O . GLU A 1 98 ? -2.067 2.511 -9.087 1.00 81.00 98 GLU A O 1
ATOM 747 N N . SER A 1 99 ? -3.412 1.048 -10.086 1.00 68.31 99 SER A N 1
ATOM 748 C CA . SER A 1 99 ? -2.697 1.086 -11.370 1.00 68.31 99 SER A CA 1
ATOM 749 C C . SER A 1 99 ? -2.655 2.483 -12.002 1.00 68.31 99 SER A C 1
ATOM 751 O O . SER A 1 99 ? -1.782 2.758 -12.817 1.00 68.31 99 SER A O 1
ATOM 753 N N . SER A 1 100 ? -3.569 3.387 -11.628 1.00 76.88 100 SER A N 1
ATOM 754 C CA . SER A 1 100 ? -3.524 4.799 -12.039 1.00 76.88 100 SER A CA 1
ATOM 755 C C . SER A 1 100 ? -2.491 5.638 -11.280 1.00 76.88 100 SER A C 1
ATOM 757 O O . SER A 1 100 ? -2.213 6.761 -11.690 1.00 76.88 100 SER A O 1
ATOM 759 N N . ALA A 1 101 ? -1.948 5.134 -10.169 1.00 80.50 101 ALA A N 1
ATOM 760 C CA . ALA A 1 101 ? -0.945 5.824 -9.361 1.00 80.50 101 ALA A CA 1
ATOM 761 C C . ALA A 1 101 ? 0.492 5.582 -9.856 1.00 80.50 101 ALA A C 1
ATOM 763 O O . ALA A 1 101 ? 1.420 6.231 -9.373 1.00 80.50 101 ALA A O 1
ATOM 764 N N . LEU A 1 102 ? 0.687 4.669 -10.816 1.00 89.75 102 LEU A N 1
ATOM 765 C CA . LEU A 1 102 ? 2.000 4.263 -11.305 1.00 89.75 102 LEU A CA 1
ATOM 766 C C . LEU A 1 102 ? 2.115 4.463 -12.821 1.00 89.75 102 LEU A C 1
ATOM 768 O O . LEU A 1 102 ? 1.228 4.129 -13.600 1.00 89.75 102 LEU A O 1
ATOM 772 N N . SER A 1 103 ? 3.241 5.016 -13.254 1.00 92.81 103 SER A N 1
ATOM 773 C CA . SER A 1 103 ? 3.653 5.074 -14.656 1.00 92.81 103 SER A CA 1
ATOM 774 C C . SER A 1 103 ? 5.158 4.875 -14.706 1.00 92.81 103 SER A C 1
ATOM 776 O O . SER A 1 103 ? 5.880 5.400 -13.859 1.00 92.81 103 SER A O 1
ATOM 778 N N . ALA A 1 104 ? 5.628 4.101 -15.677 1.00 93.38 104 ALA A N 1
ATOM 779 C CA . ALA A 1 104 ? 7.030 3.746 -15.802 1.00 93.38 104 ALA A CA 1
ATOM 780 C C . ALA A 1 104 ? 7.473 3.891 -17.253 1.00 93.38 104 ALA A C 1
ATOM 782 O O . ALA A 1 104 ? 6.734 3.550 -18.177 1.00 93.38 104 ALA A O 1
ATOM 783 N N . PHE A 1 105 ? 8.677 4.423 -17.436 1.00 94.94 105 PHE A N 1
ATOM 784 C CA . PHE A 1 105 ? 9.241 4.736 -18.741 1.00 94.94 105 PHE A CA 1
ATOM 785 C C . PHE A 1 105 ? 10.706 4.314 -18.784 1.00 94.94 105 PHE A C 1
ATOM 787 O O . PHE A 1 105 ? 11.399 4.348 -17.765 1.00 94.94 105 PHE A O 1
ATOM 794 N N . VAL A 1 106 ? 11.182 3.946 -19.968 1.00 93.00 106 VAL A N 1
ATOM 795 C CA . VAL A 1 106 ? 12.585 3.630 -20.229 1.00 93.00 106 VAL A CA 1
ATOM 796 C C . VAL A 1 106 ? 13.081 4.448 -21.412 1.00 93.00 106 VAL A C 1
ATOM 798 O O . VAL A 1 106 ? 12.445 4.494 -22.461 1.00 93.00 106 VAL A O 1
ATOM 801 N N . ARG A 1 107 ? 14.244 5.084 -21.267 1.00 94.88 107 ARG A N 1
ATOM 802 C CA . ARG A 1 107 ? 14.892 5.817 -22.358 1.00 94.88 107 ARG A CA 1
ATOM 803 C C . ARG A 1 107 ? 16.348 5.419 -22.507 1.00 94.88 107 ARG A C 1
ATOM 805 O O . ARG A 1 107 ? 17.030 5.127 -21.525 1.00 94.88 107 ARG A O 1
ATOM 812 N N . LEU A 1 108 ? 16.835 5.482 -23.740 1.00 95.44 108 LEU A N 1
ATOM 813 C CA . LEU A 1 108 ? 18.261 5.413 -24.033 1.00 95.44 108 LEU A CA 1
ATOM 814 C C . LEU A 1 108 ? 18.960 6.696 -23.548 1.00 95.44 108 LEU A C 1
ATOM 816 O O . LEU A 1 108 ? 18.426 7.795 -23.698 1.00 95.44 108 LEU A O 1
ATOM 820 N N . VAL A 1 109 ? 20.165 6.570 -22.991 1.00 94.12 109 VAL A N 1
ATOM 821 C CA . VAL A 1 109 ? 21.003 7.702 -22.564 1.00 94.12 109 VAL A CA 1
ATOM 822 C C . VAL A 1 109 ? 22.307 7.687 -23.377 1.00 94.12 109 VAL A C 1
ATOM 824 O O . VAL A 1 109 ? 22.903 6.617 -23.492 1.00 94.12 109 VAL A O 1
ATOM 827 N N . PRO A 1 110 ? 22.775 8.835 -23.910 1.00 94.44 110 PRO A N 1
ATOM 828 C CA . PRO A 1 110 ? 22.186 10.173 -23.782 1.00 94.44 110 PRO A CA 1
ATOM 829 C C . PRO A 1 110 ? 21.081 10.492 -24.804 1.00 94.44 110 PRO A C 1
ATOM 831 O O . PRO A 1 110 ? 20.371 11.473 -24.609 1.00 94.44 110 PRO A O 1
ATOM 834 N N . ASP A 1 111 ? 20.911 9.672 -25.844 1.00 93.94 111 ASP A N 1
ATOM 835 C CA . ASP A 1 111 ? 20.256 10.095 -27.095 1.00 93.94 111 ASP A CA 1
ATOM 836 C C . ASP A 1 111 ? 18.742 9.814 -27.202 1.00 93.94 111 ASP A C 1
ATOM 838 O O . ASP A 1 111 ? 18.108 10.211 -28.179 1.00 93.94 111 ASP A O 1
ATOM 842 N N . GLY A 1 112 ? 18.141 9.102 -26.245 1.00 92.38 112 GLY A N 1
ATOM 843 C CA . GLY A 1 112 ? 16.720 8.744 -26.287 1.00 92.38 112 GLY A CA 1
ATOM 844 C C . GLY A 1 112 ? 15.785 9.901 -25.900 1.00 92.38 112 GLY A C 1
ATOM 845 O O . GLY A 1 112 ? 16.159 10.726 -25.061 1.00 92.38 112 GLY A O 1
ATOM 846 N N . PRO A 1 113 ? 14.553 9.952 -26.453 1.00 95.31 113 PRO A N 1
ATOM 847 C CA . PRO A 1 113 ? 13.561 10.961 -26.082 1.00 95.31 113 PRO A CA 1
ATOM 848 C C . PRO A 1 113 ? 13.148 10.833 -24.606 1.00 95.31 113 PRO A C 1
ATOM 850 O O . PRO A 1 113 ? 13.195 9.749 -24.028 1.00 95.31 113 PRO A O 1
ATOM 853 N N . GLU A 1 114 ? 12.715 11.939 -24.000 1.00 94.00 114 GLU A N 1
ATOM 854 C CA . GLU A 1 114 ? 12.163 11.977 -22.639 1.00 94.00 114 GLU A CA 1
ATOM 855 C C . GLU A 1 114 ? 10.620 12.020 -22.698 1.00 94.00 114 GLU A C 1
ATOM 857 O O . GLU A 1 114 ? 10.081 12.806 -23.482 1.00 94.00 114 GLU A O 1
ATOM 862 N N . PRO A 1 115 ? 9.885 11.190 -21.924 1.00 92.94 115 PRO A N 1
ATOM 863 C CA . PRO A 1 115 ? 10.365 10.265 -20.887 1.00 92.94 115 PRO A CA 1
ATOM 864 C C . PRO A 1 115 ? 10.903 8.922 -21.418 1.00 92.94 115 PRO A C 1
ATOM 866 O O . PRO A 1 115 ? 11.533 8.189 -20.657 1.00 92.94 115 PRO A O 1
ATOM 869 N N . GLY A 1 116 ? 10.685 8.616 -22.701 1.00 95.25 116 GLY A N 1
ATOM 870 C CA . GLY A 1 116 ? 11.064 7.356 -23.346 1.00 95.25 116 GLY A CA 1
ATOM 871 C C . GLY A 1 116 ? 9.859 6.478 -23.678 1.00 95.25 116 GLY A C 1
ATOM 872 O O . GLY A 1 116 ? 8.733 6.969 -23.777 1.00 95.25 116 GLY A O 1
ATOM 873 N N . ASP A 1 117 ? 10.096 5.179 -23.841 1.00 94.25 117 ASP A N 1
ATOM 874 C CA . ASP A 1 117 ? 9.056 4.186 -24.098 1.00 94.25 117 ASP A CA 1
ATOM 875 C C . ASP A 1 117 ? 8.343 3.808 -22.797 1.00 94.25 117 ASP A C 1
ATOM 877 O O . ASP A 1 117 ? 8.980 3.598 -21.763 1.00 94.25 117 ASP A O 1
ATOM 881 N N . ALA A 1 118 ? 7.014 3.706 -22.839 1.00 95.25 118 ALA A N 1
ATOM 882 C CA . ALA A 1 118 ? 6.229 3.271 -21.689 1.00 95.25 118 ALA A CA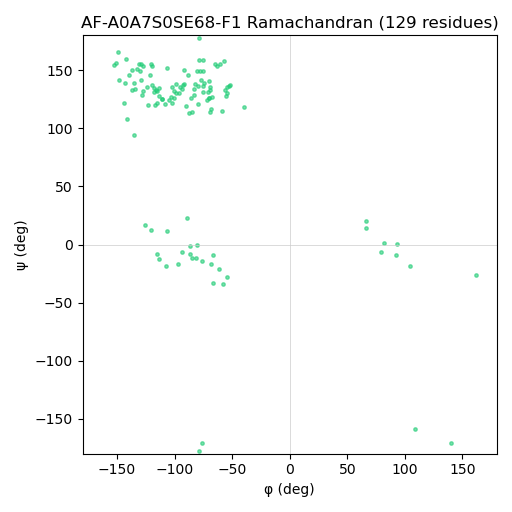 1
ATOM 883 C C . ALA A 1 118 ? 6.470 1.782 -21.389 1.00 95.25 118 ALA A C 1
ATOM 885 O O . ALA A 1 118 ? 6.406 0.934 -22.282 1.00 95.25 118 ALA A O 1
ATOM 886 N N . ALA A 1 119 ? 6.708 1.462 -20.118 1.00 93.75 119 ALA A N 1
ATOM 887 C CA . ALA A 1 119 ? 6.783 0.088 -19.640 1.00 93.75 119 ALA 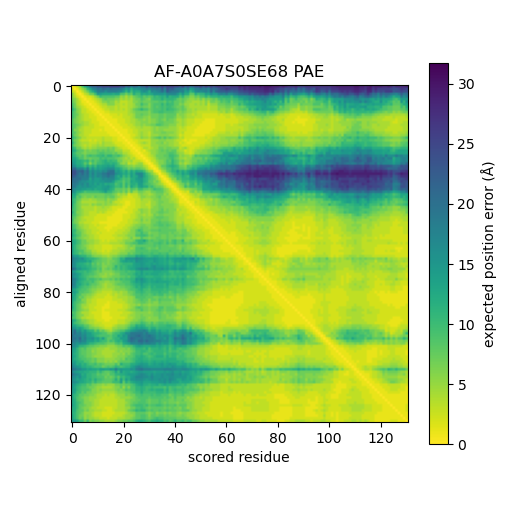A CA 1
ATOM 888 C C . ALA A 1 119 ? 5.378 -0.507 -19.445 1.00 93.75 119 ALA A C 1
ATOM 890 O O . ALA A 1 119 ? 4.383 0.206 -19.298 1.00 93.75 119 ALA A O 1
ATOM 891 N N . THR A 1 120 ? 5.297 -1.837 -19.439 1.00 93.94 120 THR A N 1
ATOM 892 C CA . THR A 1 120 ? 4.060 -2.539 -19.075 1.00 93.94 120 THR A CA 1
ATOM 893 C C . THR A 1 120 ? 3.980 -2.633 -17.560 1.00 93.94 120 THR A C 1
ATOM 895 O O . THR A 1 120 ? 4.952 -3.021 -16.933 1.00 93.94 120 THR A O 1
ATOM 898 N N . ILE A 1 121 ? 2.824 -2.320 -16.981 1.00 94.75 121 ILE A N 1
ATOM 899 C CA . ILE A 1 121 ? 2.596 -2.440 -15.540 1.00 94.75 121 ILE A CA 1
ATOM 900 C C . ILE A 1 121 ? 1.606 -3.576 -15.303 1.00 94.75 121 ILE A C 1
ATOM 902 O O . ILE A 1 121 ? 0.511 -3.574 -15.867 1.00 94.75 121 ILE A O 1
ATOM 906 N N . ILE A 1 122 ? 1.990 -4.541 -14.472 1.00 94.88 122 ILE A N 1
ATOM 907 C CA . ILE A 1 122 ? 1.153 -5.675 -14.073 1.00 94.88 122 ILE A CA 1
ATOM 908 C C . ILE A 1 122 ? 0.920 -5.583 -12.566 1.00 94.88 122 ILE A C 1
ATOM 910 O O . ILE A 1 122 ? 1.869 -5.603 -11.790 1.00 94.88 122 ILE A O 1
ATOM 914 N N . ASP A 1 123 ? -0.343 -5.480 -12.165 1.00 95.69 123 ASP A N 1
ATOM 915 C CA . ASP A 1 123 ? -0.769 -5.470 -10.764 1.00 95.69 123 ASP A CA 1
ATOM 916 C C . ASP A 1 123 ? -0.803 -6.902 -10.209 1.00 95.69 123 ASP A C 1
ATOM 918 O O . ASP A 1 123 ? -1.529 -7.751 -10.734 1.00 95.69 123 ASP A O 1
ATOM 922 N N . ASN A 1 124 ? -0.037 -7.174 -9.149 1.00 95.44 124 ASN A N 1
ATOM 923 C CA . ASN A 1 124 ? -0.054 -8.470 -8.461 1.00 95.44 124 ASN A CA 1
ATOM 924 C C . ASN A 1 124 ? -1.226 -8.605 -7.475 1.00 95.44 124 ASN A C 1
ATOM 926 O O . ASN A 1 124 ? -1.399 -9.652 -6.854 1.00 95.44 124 ASN A O 1
ATOM 930 N N . THR A 1 125 ? -2.066 -7.576 -7.348 1.00 95.06 125 THR A N 1
ATOM 931 C CA . THR A 1 125 ? -3.246 -7.490 -6.476 1.00 95.06 125 THR A CA 1
ATOM 932 C C . THR A 1 125 ? -2.957 -7.498 -4.976 1.00 95.06 125 THR A C 1
ATOM 934 O O . THR A 1 125 ? -3.875 -7.622 -4.168 1.00 95.06 125 THR A O 1
ATOM 937 N N . ASP A 1 126 ? -1.697 -7.294 -4.601 1.00 94.88 126 ASP A N 1
ATOM 938 C CA . ASP A 1 126 ? -1.190 -7.334 -3.226 1.00 94.88 126 ASP A CA 1
ATOM 939 C C . ASP A 1 126 ? -0.439 -6.050 -2.829 1.00 94.88 126 ASP A C 1
ATOM 941 O O . ASP A 1 126 ? 0.304 -6.041 -1.851 1.00 94.88 126 ASP A O 1
ATOM 945 N N . GLY A 1 127 ? -0.628 -4.969 -3.595 1.00 94.06 127 GLY A N 1
ATOM 946 C CA . GLY A 1 127 ? 0.095 -3.703 -3.445 1.00 94.06 127 GLY A CA 1
ATOM 947 C C . GLY A 1 127 ? 1.473 -3.678 -4.107 1.00 94.06 127 GLY A C 1
ATOM 948 O O . GLY A 1 127 ? 2.155 -2.649 -4.053 1.00 94.06 127 GLY A O 1
ATOM 949 N N . THR A 1 128 ? 1.873 -4.767 -4.771 1.00 95.62 128 THR A N 1
ATOM 950 C CA . THR A 1 128 ? 3.073 -4.814 -5.607 1.00 95.62 128 THR A CA 1
ATOM 951 C C . THR A 1 128 ? 2.744 -4.836 -7.099 1.00 95.62 128 THR A C 1
ATOM 953 O O . THR A 1 128 ? 1.687 -5.306 -7.526 1.00 95.62 128 THR A O 1
ATOM 956 N N . TYR A 1 129 ? 3.663 -4.306 -7.908 1.00 95.62 129 TYR A N 1
ATOM 957 C CA . TYR A 1 129 ? 3.502 -4.181 -9.356 1.00 95.62 129 TYR A CA 1
ATOM 958 C C . TYR A 1 129 ? 4.768 -4.627 -10.076 1.00 95.62 129 TYR A C 1
ATOM 960 O O . TYR A 1 129 ? 5.865 -4.205 -9.710 1.00 95.62 129 TYR A O 1
ATOM 968 N N . ILE A 1 130 ? 4.622 -5.443 -11.118 1.00 95.19 130 ILE A N 1
ATOM 969 C CA . ILE A 1 130 ? 5.718 -5.770 -12.033 1.00 95.19 130 ILE A CA 1
ATOM 970 C C . ILE A 1 130 ? 5.778 -4.684 -13.108 1.00 95.19 130 ILE A C 1
ATOM 972 O O . ILE A 1 130 ? 4.770 -4.409 -13.763 1.00 95.19 130 ILE A O 1
ATOM 976 N N . ILE A 1 131 ? 6.960 -4.093 -13.272 1.00 94.06 131 ILE A N 1
ATOM 977 C CA . ILE A 1 131 ? 7.331 -3.165 -14.351 1.00 94.06 131 ILE A CA 1
ATOM 978 C C . ILE A 1 131 ? 8.229 -3.896 -15.342 1.00 94.06 131 ILE A C 1
ATOM 980 O O . ILE A 1 131 ? 9.097 -4.659 -14.854 1.00 94.06 131 ILE A O 1
#

Radius of gyration: 24.36 Å; Cα contacts (8 Å, |Δi|>4): 199; chains: 1; bounding box: 58×25×70 Å

Mean predicted aligned error: 7.41 Å

Organism: NCBI:txid81844

Foldseek 3Di:
DDDDDDDDDDDDLEWFKDKDWDFDDDPPDDDPDPDDDPPPDDDPRTPDIDID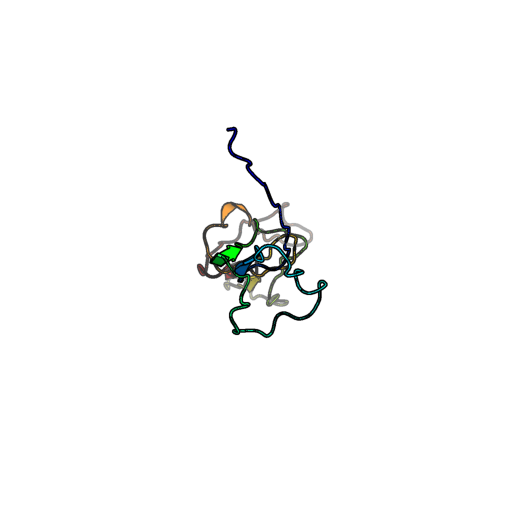TGAFDAFDPVLKDWPDDDPDDDVPDDDKTKIWTHHPSNYTHQFDDSVVVDWDADADPPPGDPPHHTDDWATPGTRMIMD

Solvent-accessible surface area (backbone atoms only — not comparable to full-atom values): 8618 Å² total; per-residue (Å²): 136,84,86,86,85,84,87,85,84,87,86,83,67,72,55,44,83,43,78,50,73,42,73,62,56,60,92,94,54,76,74,77,73,91,83,79,81,62,90,89,65,84,55,95,32,56,76,45,78,49,79,49,75,43,71,64,66,68,74,25,76,94,55,32,46,64,80,48,80,81,90,76,82,58,92,95,55,91,76,70,37,40,34,41,38,8,10,87,67,64,34,72,37,67,48,50,86,60,69,87,80,60,86,53,61,49,55,55,82,88,84,38,61,87,73,42,50,73,57,65,78,44,74,69,47,46,20,35,32,41,62

pLDDT: mean 87.43, std 11.39, range [47.69, 97.56]